Protein AF-A0A972I5P6-F1 (afdb_monomer_lite)

Secondary structure (DSSP, 8-state):
-THHHHHHHHHTTT--HHHHHHHHHHHHHHHHTTSTHHHHHSHHHHHHTT-S-TTHHHHHHHHHHHHHHHHHHHHHHHHT-

Foldseek 3Di:
DCLVVCVVVVVVVVFDPVLSVVLVVVLVVLVVCLDPVVLVVCVVVCVVVVPPDSCVVSVVSVVVSVVSNVVSVVCRVVHGD

pLDDT: mean 84.94, std 7.3, range [48.94, 93.62]

Radius of gyration: 15.56 Å; chains: 1; bounding box: 41×20×36 Å

Sequence (81 aa):
MTVGVGAPFVLSQGANPAIIGALAMTAGYCGTLLTPMAANFNIVPAAILEMKDEYGVIKTQIPVALTMFVIHIIVALLLAF

Structure (mmCIF, N/CA/C/O backbone):
data_AF-A0A972I5P6-F1
#
_entry.id   AF-A0A972I5P6-F1
#
loop_
_atom_site.group_PDB
_atom_site.id
_atom_site.type_symbol
_atom_site.label_atom_id
_atom_site.label_alt_id
_atom_site.label_comp_id
_atom_site.label_asym_id
_atom_site.label_entity_id
_atom_site.label_seq_id
_atom_site.pdbx_PDB_ins_code
_atom_site.Cartn_x
_atom_site.Cartn_y
_atom_site.Cartn_z
_atom_site.occupancy
_atom_site.B_iso_or_equiv
_atom_site.auth_seq_id
_atom_site.auth_comp_id
_atom_site.auth_asym_id
_atom_site.auth_atom_id
_atom_site.pdbx_PDB_model_num
ATOM 1 N N . MET A 1 1 ? 1.240 7.733 0.727 1.00 48.94 1 MET A N 1
ATOM 2 C CA . MET A 1 1 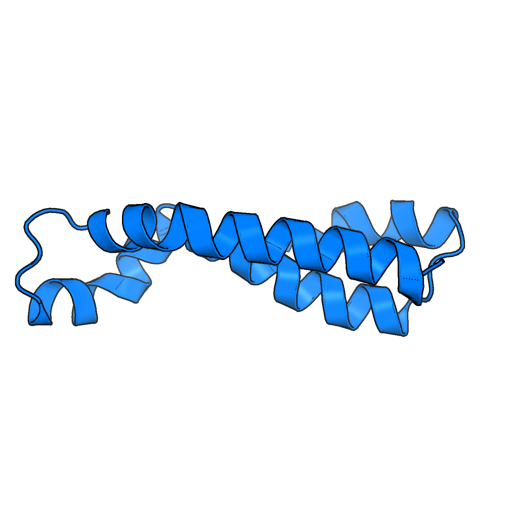? 2.397 8.626 0.992 1.00 48.94 1 MET A CA 1
ATOM 3 C C . MET A 1 1 ? 3.750 7.906 0.930 1.00 48.94 1 MET A C 1
ATOM 5 O O . MET A 1 1 ? 4.710 8.524 0.501 1.00 48.94 1 MET A O 1
ATOM 9 N N . THR A 1 2 ? 3.857 6.609 1.245 1.00 56.41 2 THR A N 1
ATOM 10 C CA . THR A 1 2 ? 5.120 5.841 1.118 1.00 56.41 2 THR A CA 1
ATOM 11 C C . THR A 1 2 ? 5.523 5.495 -0.322 1.00 56.41 2 THR A C 1
ATOM 13 O O . THR A 1 2 ? 6.678 5.154 -0.557 1.00 56.41 2 THR A O 1
ATOM 16 N N . VAL A 1 3 ? 4.619 5.646 -1.301 1.00 63.53 3 VAL A N 1
ATOM 17 C CA . VAL A 1 3 ? 4.925 5.492 -2.737 1.00 63.53 3 VAL A CA 1
ATOM 18 C C . VAL A 1 3 ? 6.105 6.372 -3.150 1.00 63.53 3 VAL A C 1
ATOM 20 O O . VAL A 1 3 ? 6.989 5.894 -3.843 1.00 63.53 3 VAL A O 1
ATOM 23 N N . GLY A 1 4 ? 6.182 7.615 -2.659 1.00 65.50 4 GLY A N 1
ATOM 24 C CA . GLY A 1 4 ? 7.303 8.515 -2.956 1.00 65.50 4 GLY A CA 1
ATOM 25 C C . GLY A 1 4 ? 8.647 8.049 -2.386 1.00 65.50 4 GLY A C 1
ATOM 26 O O . GLY A 1 4 ? 9.688 8.437 -2.901 1.00 65.50 4 GLY A O 1
ATOM 27 N N . VAL A 1 5 ? 8.630 7.190 -1.362 1.00 80.25 5 VAL A N 1
ATOM 28 C CA . VAL A 1 5 ? 9.840 6.601 -0.773 1.00 80.25 5 VAL A CA 1
ATOM 29 C C . VAL A 1 5 ? 10.248 5.340 -1.534 1.00 80.25 5 VAL A C 1
ATOM 31 O O . VAL A 1 5 ? 11.416 5.188 -1.857 1.00 80.25 5 VAL A O 1
ATOM 34 N N . GLY A 1 6 ? 9.303 4.449 -1.852 1.00 80.25 6 GLY A N 1
ATOM 35 C CA . GLY A 1 6 ? 9.585 3.168 -2.517 1.00 80.25 6 GLY A CA 1
ATOM 36 C C . GLY A 1 6 ? 9.768 3.253 -4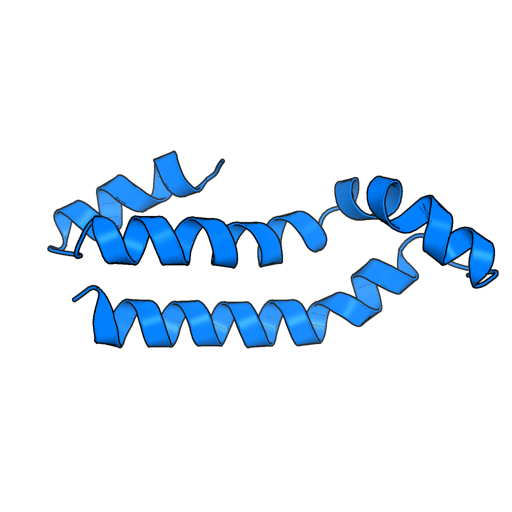.039 1.00 80.25 6 GLY A C 1
ATOM 37 O O . GLY A 1 6 ? 10.559 2.499 -4.601 1.00 80.25 6 GLY A O 1
ATOM 38 N N . ALA A 1 7 ? 9.079 4.182 -4.711 1.00 84.31 7 ALA A N 1
ATOM 39 C CA . ALA A 1 7 ? 9.140 4.366 -6.162 1.00 84.31 7 ALA A CA 1
ATOM 40 C C . ALA A 1 7 ? 10.565 4.547 -6.721 1.00 84.31 7 ALA A C 1
ATOM 42 O O . ALA A 1 7 ? 10.896 3.838 -7.671 1.00 84.31 7 ALA A O 1
ATOM 43 N N . PRO A 1 8 ? 11.446 5.410 -6.169 1.00 85.38 8 PRO A N 1
ATOM 44 C CA . PRO A 1 8 ? 12.792 5.572 -6.722 1.00 85.38 8 PRO A CA 1
ATOM 45 C C . PRO A 1 8 ? 13.614 4.272 -6.723 1.00 85.38 8 PRO A C 1
ATOM 47 O O . PRO A 1 8 ? 14.419 4.078 -7.629 1.00 85.38 8 PRO A O 1
ATOM 50 N N . PHE A 1 9 ? 13.380 3.355 -5.775 1.00 87.31 9 PHE A N 1
ATOM 51 C CA . PHE A 1 9 ? 14.088 2.069 -5.705 1.00 87.31 9 PHE A CA 1
ATOM 52 C C . PHE A 1 9 ? 13.643 1.065 -6.769 1.00 87.31 9 PHE A C 1
ATOM 54 O O . PHE A 1 9 ? 14.453 0.270 -7.233 1.00 87.31 9 PHE A O 1
ATOM 61 N N . VAL A 1 10 ? 12.361 1.052 -7.138 1.00 87.19 10 VAL A N 1
ATOM 62 C CA . VAL A 1 10 ? 11.868 0.159 -8.202 1.00 87.19 10 VAL A CA 1
ATOM 63 C C . VAL A 1 10 ? 12.153 0.742 -9.583 1.00 87.19 10 VAL A C 1
ATOM 65 O O . VAL 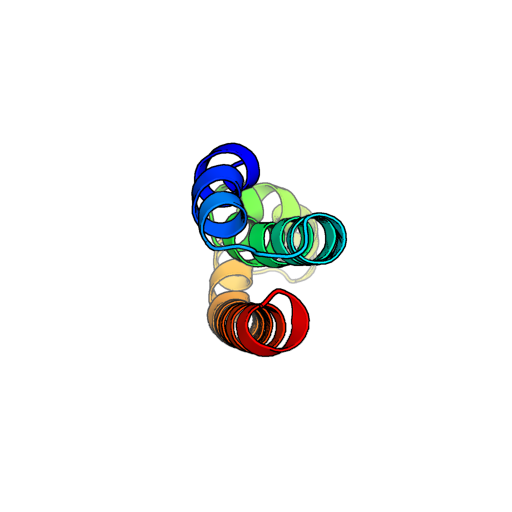A 1 10 ? 12.512 0.008 -10.498 1.00 87.19 10 VAL A O 1
ATOM 68 N N . LEU A 1 11 ? 12.097 2.069 -9.723 1.00 89.88 11 LEU A N 1
ATOM 69 C CA . LEU A 1 11 ? 12.455 2.758 -10.963 1.00 89.88 11 LEU A CA 1
ATOM 70 C C . LEU A 1 11 ? 13.944 2.605 -11.301 1.00 89.88 11 LEU A C 1
ATOM 72 O O . LEU A 1 11 ? 14.278 2.402 -12.465 1.00 89.88 11 LEU A O 1
ATOM 76 N N . SER A 1 12 ? 14.840 2.633 -10.306 1.00 90.19 12 SER A N 1
ATOM 77 C CA . SER A 1 12 ? 16.273 2.388 -10.538 1.00 90.19 12 SER A CA 1
ATOM 78 C C . SER A 1 12 ? 16.585 0.956 -10.993 1.00 90.19 12 SER A C 1
ATOM 80 O O . SER A 1 12 ? 17.637 0.724 -11.581 1.00 90.19 12 SER A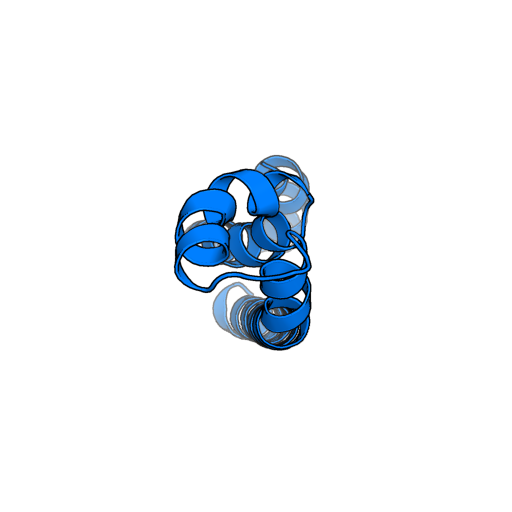 O 1
ATOM 82 N N . GLN A 1 13 ? 15.667 0.012 -10.765 1.00 89.19 13 GLN A N 1
ATOM 83 C CA . GLN A 1 13 ? 15.754 -1.377 -11.223 1.00 89.19 13 GLN A CA 1
ATOM 84 C C . GLN A 1 13 ? 15.136 -1.592 -12.619 1.00 89.19 13 GLN A C 1
ATOM 86 O O . GLN A 1 13 ? 15.082 -2.724 -13.087 1.00 89.19 13 GLN A O 1
ATOM 91 N N . GLY A 1 14 ? 14.682 -0.527 -13.293 1.00 87.94 14 GLY A N 1
ATOM 92 C CA . GLY A 1 14 ? 14.116 -0.592 -14.646 1.00 87.94 14 GLY A CA 1
ATOM 93 C C . GLY A 1 14 ? 12.591 -0.697 -14.707 1.00 87.94 14 GLY A C 1
ATOM 94 O O . GLY A 1 14 ? 12.054 -0.918 -15.789 1.00 87.94 14 GLY A O 1
ATOM 95 N N . ALA A 1 15 ? 11.886 -0.517 -13.585 1.00 88.62 15 ALA A N 1
ATOM 96 C CA . ALA A 1 15 ? 10.432 -0.632 -13.564 1.00 88.62 15 ALA A CA 1
ATOM 97 C C . ALA A 1 15 ? 9.727 0.437 -14.420 1.00 88.62 15 ALA A C 1
ATOM 99 O O . ALA A 1 15 ? 10.107 1.611 -14.413 1.00 88.62 15 ALA A O 1
ATOM 100 N N . ASN A 1 16 ? 8.626 0.067 -15.075 1.00 91.56 16 ASN A N 1
ATOM 101 C CA . ASN A 1 16 ? 7.791 0.992 -15.836 1.00 91.56 16 ASN A CA 1
ATOM 102 C C . ASN A 1 16 ? 7.078 2.009 -14.905 1.00 91.56 16 ASN A C 1
ATOM 104 O O . ASN A 1 16 ? 6.234 1.609 -14.091 1.00 91.56 16 ASN A O 1
ATOM 108 N N . PRO A 1 17 ? 7.328 3.328 -15.053 1.00 87.19 17 PRO A N 1
ATOM 109 C CA . PRO A 1 17 ? 6.760 4.352 -14.175 1.00 87.19 17 PRO A CA 1
ATOM 110 C C . PRO A 1 17 ? 5.234 4.440 -14.202 1.00 87.19 17 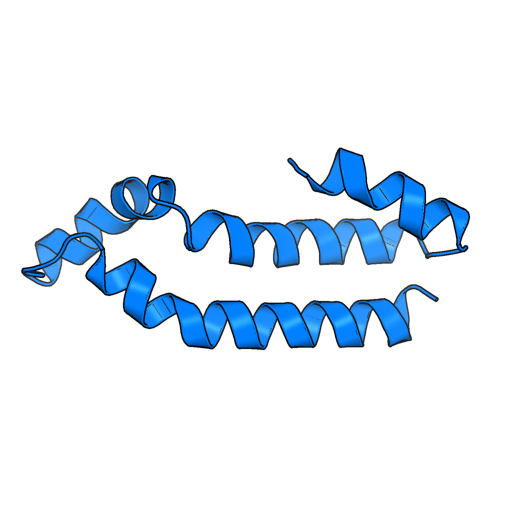PRO A C 1
ATOM 112 O O . PRO A 1 17 ? 4.623 4.726 -13.172 1.00 87.19 17 PRO A O 1
ATOM 115 N N . ALA A 1 18 ? 4.605 4.189 -15.354 1.00 88.94 18 ALA A N 1
ATOM 116 C CA . ALA A 1 18 ? 3.150 4.251 -15.480 1.00 88.94 18 ALA A CA 1
ATOM 117 C C . ALA A 1 18 ? 2.479 3.119 -14.685 1.00 88.94 18 ALA A C 1
ATOM 119 O O . ALA A 1 18 ? 1.486 3.337 -13.989 1.00 88.94 18 ALA A O 1
ATOM 120 N N . ILE A 1 19 ? 3.069 1.922 -14.740 1.00 88.69 19 ILE A N 1
ATOM 121 C CA . ILE A 1 19 ? 2.554 0.717 -14.082 1.00 88.69 19 ILE A CA 1
ATOM 122 C C . ILE A 1 19 ? 2.773 0.800 -12.571 1.00 88.69 19 ILE A C 1
ATOM 124 O O . ILE A 1 19 ? 1.831 0.604 -11.801 1.00 88.69 19 ILE A O 1
ATOM 128 N N . ILE A 1 20 ? 3.979 1.181 -12.138 1.00 89.44 20 ILE A N 1
ATOM 129 C CA . ILE A 1 20 ? 4.267 1.419 -10.718 1.00 89.44 20 ILE A CA 1
ATOM 130 C C . ILE A 1 20 ? 3.386 2.541 -10.161 1.00 89.44 20 ILE A C 1
ATOM 132 O O . ILE A 1 20 ? 2.862 2.398 -9.060 1.00 89.44 20 ILE A O 1
ATOM 136 N N . GLY A 1 21 ? 3.163 3.627 -10.907 1.00 86.62 21 GLY A N 1
ATOM 137 C CA . GLY A 1 21 ? 2.294 4.723 -10.471 1.00 86.62 21 GLY A CA 1
ATOM 138 C C . GLY A 1 21 ? 0.859 4.268 -10.180 1.00 86.62 21 GLY A C 1
ATOM 139 O O . GLY A 1 21 ? 0.310 4.596 -9.126 1.00 86.62 21 GLY A O 1
ATOM 140 N N . ALA A 1 22 ? 0.273 3.468 -11.074 1.00 87.31 22 ALA A N 1
ATOM 141 C CA . ALA A 1 22 ? -1.086 2.950 -10.914 1.00 87.31 22 ALA A CA 1
ATOM 142 C C . ALA A 1 22 ? -1.200 1.902 -9.787 1.00 87.31 22 ALA A C 1
ATOM 144 O O . ALA A 1 22 ? -2.113 1.971 -8.956 1.00 87.31 22 ALA A O 1
ATOM 145 N N . LEU A 1 23 ? -0.264 0.948 -9.724 1.00 88.56 23 LEU A N 1
ATOM 146 C CA . LEU A 1 23 ? -0.289 -0.140 -8.738 1.00 88.56 23 LEU A CA 1
ATOM 147 C C . LEU A 1 23 ? 0.093 0.324 -7.329 1.00 88.56 23 LEU A C 1
ATOM 149 O O . LEU A 1 23 ? -0.462 -0.158 -6.344 1.00 88.56 23 LEU A O 1
ATOM 153 N N . ALA A 1 24 ? 1.018 1.273 -7.195 1.00 86.50 24 ALA A N 1
ATOM 154 C CA . ALA A 1 24 ? 1.472 1.718 -5.881 1.00 86.50 24 ALA A CA 1
ATOM 155 C C . ALA A 1 24 ? 0.398 2.527 -5.133 1.00 86.50 24 ALA A C 1
ATOM 157 O O . ALA A 1 24 ? 0.317 2.456 -3.905 1.00 86.50 24 ALA A O 1
ATOM 158 N N . MET A 1 25 ? -0.455 3.267 -5.854 1.00 86.00 25 MET A N 1
ATOM 159 C CA . MET A 1 25 ? -1.577 3.998 -5.250 1.00 86.00 25 MET A CA 1
ATOM 160 C C . MET A 1 25 ? -2.629 3.050 -4.666 1.00 86.00 25 MET A C 1
ATOM 162 O O . MET A 1 25 ? -3.081 3.240 -3.536 1.00 86.00 25 MET A O 1
ATOM 166 N N . THR A 1 26 ? -2.978 2.003 -5.411 1.00 85.88 26 THR A N 1
ATOM 167 C CA . THR A 1 26 ? -3.977 1.000 -5.015 1.00 85.88 26 THR A CA 1
ATOM 168 C C . THR A 1 26 ? -3.456 0.088 -3.902 1.00 85.88 26 THR A C 1
ATOM 170 O O . THR A 1 26 ? -4.137 -0.085 -2.890 1.00 85.88 26 THR A O 1
ATOM 173 N N . ALA A 1 27 ? -2.205 -0.375 -3.994 1.00 87.31 27 ALA A N 1
ATOM 174 C CA . ALA A 1 27 ? -1.546 -1.137 -2.930 1.00 87.31 27 ALA A CA 1
ATOM 175 C C . ALA A 1 27 ? -1.394 -0.330 -1.625 1.00 87.31 27 ALA A C 1
ATOM 177 O O . ALA A 1 27 ? -1.538 -0.872 -0.527 1.00 87.31 27 ALA A O 1
ATOM 178 N N . GLY A 1 28 ? -1.143 0.981 -1.725 1.00 85.50 28 GLY A N 1
ATOM 179 C CA . GLY A 1 28 ? -1.067 1.869 -0.564 1.00 85.50 28 GLY A CA 1
ATOM 180 C C . GLY A 1 28 ? -2.383 1.940 0.218 1.00 85.50 28 GLY A C 1
ATOM 181 O O . GLY A 1 28 ? -2.369 1.991 1.451 1.00 85.50 28 GLY A O 1
ATOM 182 N N . TYR A 1 29 ? -3.525 1.875 -0.472 1.00 83.25 29 TYR A N 1
ATOM 183 C CA . TYR A 1 29 ? -4.840 1.876 0.169 1.00 83.25 29 TYR A CA 1
ATOM 184 C C . TYR A 1 29 ? -5.033 0.645 1.067 1.00 83.25 29 TYR A C 1
ATOM 186 O O . TYR A 1 29 ? -5.492 0.785 2.200 1.00 83.25 29 TYR A O 1
ATOM 194 N N . CYS A 1 30 ? -4.567 -0.532 0.627 1.00 85.12 30 CYS A N 1
ATOM 195 C CA . CYS A 1 30 ? -4.604 -1.764 1.423 1.00 85.12 30 CYS A CA 1
ATOM 196 C C . CYS A 1 30 ? -3.886 -1.616 2.774 1.00 85.12 30 CYS A C 1
ATOM 198 O O . CYS A 1 30 ? -4.377 -2.121 3.776 1.00 85.12 30 CYS A O 1
ATOM 200 N N . GLY A 1 31 ? -2.755 -0.902 2.824 1.00 81.69 31 GLY A N 1
ATOM 201 C CA . GLY A 1 31 ? -2.022 -0.661 4.072 1.00 81.69 31 GLY A CA 1
ATOM 202 C C . GLY A 1 31 ? -2.670 0.402 4.962 1.00 81.69 31 GLY A C 1
ATOM 203 O O . GLY A 1 31 ? -2.746 0.236 6.176 1.00 81.69 31 GLY A O 1
ATOM 204 N N . THR A 1 32 ? -3.178 1.484 4.366 1.00 79.44 32 THR A N 1
ATOM 205 C CA . THR A 1 32 ? -3.777 2.603 5.119 1.00 79.44 32 THR A CA 1
ATOM 206 C C . THR A 1 32 ? -5.035 2.162 5.876 1.00 79.44 32 THR A C 1
ATOM 208 O O . THR A 1 32 ? -5.245 2.574 7.019 1.00 79.44 32 THR A O 1
ATOM 211 N N . LEU A 1 33 ? -5.822 1.262 5.278 1.00 76.56 33 LEU A N 1
ATOM 212 C CA . LEU A 1 33 ? -7.047 0.716 5.870 1.00 76.56 33 LEU A CA 1
ATOM 213 C C . LEU A 1 33 ? -6.817 -0.237 7.054 1.00 76.56 33 LEU A C 1
ATOM 215 O O . LEU A 1 33 ? -7.755 -0.524 7.790 1.00 76.56 33 LEU A O 1
ATOM 219 N N . LEU A 1 34 ? -5.588 -0.708 7.270 1.00 84.19 34 LEU A N 1
ATOM 220 C CA . LEU A 1 34 ? -5.245 -1.559 8.415 1.00 84.19 34 LEU A CA 1
ATOM 221 C C . LEU A 1 34 ? -4.755 -0.765 9.636 1.00 84.19 34 LEU A C 1
ATOM 223 O O . LEU A 1 34 ? -4.442 -1.349 10.671 1.00 84.19 34 LEU A O 1
ATOM 227 N N . THR A 1 35 ? -4.666 0.563 9.530 1.00 85.81 35 THR A N 1
ATOM 228 C CA . THR A 1 35 ? -4.202 1.441 10.615 1.00 85.81 35 THR A CA 1
ATOM 229 C C . THR A 1 35 ? -5.371 1.930 11.477 1.00 85.81 35 THR A C 1
ATOM 231 O O . THR A 1 35 ? -6.507 1.963 11.002 1.00 85.81 35 THR A O 1
ATOM 234 N N . PRO A 1 36 ? -5.129 2.398 12.718 1.00 79.06 36 PRO A N 1
ATOM 235 C CA . PRO A 1 36 ? -6.182 2.988 13.552 1.00 79.06 36 PRO A CA 1
ATOM 236 C C . PRO A 1 36 ? -6.895 4.190 12.905 1.00 79.06 36 PRO A C 1
ATOM 238 O O . PRO A 1 36 ? -8.026 4.490 13.269 1.00 79.06 36 PRO A O 1
ATOM 241 N N . MET A 1 37 ? -6.303 4.840 11.892 1.00 79.38 37 MET A N 1
ATOM 242 C CA . MET A 1 37 ? -6.980 5.884 11.109 1.00 79.38 37 MET A CA 1
ATOM 243 C C . MET A 1 37 ? -8.243 5.359 10.400 1.00 79.38 37 MET A C 1
ATOM 245 O O . MET A 1 37 ? -9.198 6.111 10.212 1.00 79.38 37 MET A O 1
ATOM 249 N N . ALA A 1 38 ? -8.279 4.071 10.044 1.00 80.44 38 ALA A N 1
ATOM 250 C CA . ALA A 1 38 ? -9.428 3.440 9.400 1.00 80.44 38 ALA A CA 1
ATOM 251 C C . ALA A 1 38 ? -10.629 3.267 10.340 1.00 80.44 38 ALA A C 1
ATOM 253 O O . ALA A 1 38 ? -11.761 3.226 9.864 1.00 80.44 38 ALA A O 1
ATOM 254 N N . ALA A 1 39 ? -10.415 3.227 11.660 1.00 80.38 39 ALA A N 1
ATOM 255 C CA . ALA A 1 39 ? -11.507 3.164 12.630 1.00 80.38 39 ALA A CA 1
ATOM 256 C C . ALA A 1 39 ? -12.389 4.421 12.540 1.00 80.38 39 ALA A C 1
ATOM 258 O O . ALA A 1 39 ? -13.608 4.311 12.479 1.00 80.38 39 ALA A O 1
ATOM 259 N N . ASN A 1 40 ? -11.779 5.604 12.384 1.00 83.12 40 ASN A N 1
ATOM 260 C CA . ASN A 1 40 ? -12.514 6.863 12.217 1.00 83.12 40 ASN A CA 1
ATOM 261 C C . ASN A 1 40 ? -13.333 6.908 10.918 1.00 83.12 40 ASN A C 1
ATOM 263 O O . ASN A 1 40 ? -14.435 7.445 10.908 1.00 83.12 40 ASN A O 1
ATOM 267 N N . PHE A 1 41 ? -12.826 6.336 9.821 1.00 82.50 41 PHE A N 1
ATOM 268 C CA . PHE A 1 41 ? -13.586 6.246 8.567 1.00 82.50 41 PHE A CA 1
ATOM 269 C C . PHE A 1 41 ? -14.718 5.215 8.639 1.00 82.50 41 PHE A C 1
ATOM 271 O O . PHE A 1 41 ? -15.766 5.403 8.024 1.00 82.50 41 PHE A O 1
ATOM 278 N N . ASN A 1 42 ? -14.523 4.150 9.417 1.00 84.19 42 ASN A N 1
ATOM 279 C CA . ASN A 1 42 ? -15.490 3.073 9.588 1.00 84.19 42 ASN A CA 1
ATOM 280 C C . ASN A 1 42 ? -16.434 3.281 10.791 1.00 84.19 42 ASN A C 1
ATOM 282 O O . ASN A 1 42 ? -17.254 2.408 11.059 1.00 84.19 42 ASN A O 1
ATOM 286 N N . ILE A 1 43 ? -16.380 4.424 11.489 1.00 83.62 43 ILE A N 1
ATOM 287 C CA . ILE A 1 43 ? -17.173 4.671 12.707 1.00 83.62 43 ILE A CA 1
ATOM 288 C C . ILE A 1 43 ? -18.685 4.687 12.438 1.00 83.62 43 ILE A C 1
ATOM 290 O O . ILE A 1 43 ? -19.460 4.130 13.208 1.00 83.62 43 ILE A O 1
ATOM 294 N N . VAL A 1 44 ? -19.111 5.263 11.309 1.00 86.31 44 VAL A N 1
ATOM 295 C CA . VAL A 1 44 ? -20.523 5.313 10.898 1.00 86.31 44 VAL A CA 1
ATOM 296 C C . VAL A 1 44 ? -21.069 3.914 10.584 1.00 86.31 44 VAL A C 1
ATOM 298 O O . VAL A 1 44 ? -22.074 3.535 11.186 1.00 86.31 44 VAL A O 1
ATOM 301 N N . PRO A 1 45 ? -20.448 3.106 9.698 1.00 83.38 45 PRO A N 1
ATOM 302 C CA . PRO A 1 45 ? -20.927 1.749 9.455 1.00 83.38 45 PRO A CA 1
ATOM 303 C C . PRO A 1 45 ? -20.795 0.845 10.689 1.00 83.38 45 PRO A C 1
ATOM 305 O O . PRO A 1 45 ? -21.680 0.025 10.915 1.00 83.38 45 PRO A O 1
ATOM 308 N N . ALA A 1 46 ? -19.760 1.015 11.520 1.00 86.19 46 ALA A N 1
ATOM 309 C CA . ALA A 1 46 ? -19.626 0.273 12.775 1.00 86.19 46 ALA A CA 1
ATOM 310 C C . ALA A 1 46 ? -20.762 0.596 13.763 1.00 86.19 46 ALA A C 1
ATOM 312 O O . ALA A 1 46 ? -21.287 -0.317 14.399 1.00 86.19 46 ALA A O 1
ATOM 313 N N . ALA A 1 47 ? -21.184 1.863 13.844 1.00 85.12 47 ALA A N 1
ATOM 314 C CA . ALA A 1 47 ? -22.311 2.287 14.673 1.00 85.12 47 ALA A CA 1
ATOM 315 C C . ALA A 1 47 ? -23.656 1.749 14.157 1.00 85.12 47 ALA A C 1
ATOM 317 O O . ALA A 1 47 ? -24.461 1.274 14.953 1.00 85.12 47 ALA A O 1
ATOM 318 N N . ILE A 1 48 ? -23.889 1.767 12.836 1.00 87.50 48 ILE A N 1
ATOM 319 C CA . ILE A 1 48 ? -25.108 1.203 12.219 1.00 87.50 48 ILE A CA 1
ATOM 320 C C . ILE A 1 48 ? -25.203 -0.312 12.451 1.00 87.50 48 ILE A C 1
ATOM 322 O O . ILE A 1 48 ? -26.295 -0.844 12.628 1.00 87.50 48 ILE A O 1
ATOM 326 N N . LEU A 1 49 ? -24.066 -1.008 12.451 1.00 86.62 49 LEU A N 1
ATOM 327 C CA . LEU A 1 49 ? -23.979 -2.447 12.703 1.00 86.62 49 LEU A CA 1
ATOM 328 C C . LEU A 1 49 ? -23.920 -2.802 14.200 1.00 86.62 49 LEU A C 1
ATOM 330 O O . LEU A 1 49 ? -23.671 -3.963 14.525 1.00 86.62 49 LEU A O 1
ATOM 334 N N . GLU A 1 50 ? -24.106 -1.822 15.095 1.00 86.19 50 GLU A N 1
ATOM 335 C CA . GLU A 1 50 ? -24.012 -1.963 16.558 1.00 86.19 50 GLU A CA 1
ATOM 336 C C . GLU A 1 50 ? -22.770 -2.757 17.001 1.00 86.19 50 GLU A C 1
ATOM 338 O O . GLU A 1 50 ? -22.799 -3.594 17.912 1.00 86.19 50 GLU A O 1
ATOM 343 N N . MET A 1 51 ? -21.644 -2.523 16.321 1.00 82.94 51 MET A N 1
ATOM 344 C CA . MET A 1 51 ? -20.423 -3.272 16.569 1.00 82.94 51 MET A CA 1
ATOM 345 C C . MET A 1 51 ? -19.869 -2.951 17.953 1.00 82.94 51 MET A C 1
ATOM 347 O O . MET A 1 51 ? -19.576 -1.809 18.288 1.00 82.94 51 MET A O 1
ATOM 351 N N . LYS A 1 52 ? -19.651 -4.005 18.741 1.00 78.38 52 LYS A N 1
ATOM 352 C CA . LYS A 1 52 ? -19.102 -3.910 20.100 1.00 78.38 52 LYS A CA 1
ATOM 353 C C . LYS A 1 52 ? -17.617 -3.516 20.135 1.00 78.38 52 LYS A C 1
ATOM 355 O O . LYS A 1 52 ? -17.118 -3.129 21.184 1.00 78.38 52 LYS A O 1
ATOM 360 N N . ASP A 1 53 ? -16.920 -3.666 19.008 1.00 82.00 53 ASP A N 1
ATOM 361 C CA . ASP A 1 53 ? -15.498 -3.370 18.826 1.00 82.00 53 ASP A CA 1
ATOM 362 C C . ASP A 1 53 ? -15.317 -2.444 17.615 1.00 82.00 53 ASP A C 1
ATOM 364 O O . ASP A 1 53 ? -15.539 -2.862 16.475 1.00 82.00 53 ASP A O 1
ATOM 368 N N . GLU A 1 54 ? -14.869 -1.211 17.855 1.00 75.19 54 GLU A N 1
ATOM 369 C CA . GLU A 1 54 ? -14.577 -0.209 16.818 1.00 75.19 54 GLU A CA 1
ATOM 370 C C . GLU A 1 54 ? -13.460 -0.665 15.855 1.00 75.19 54 GLU A C 1
ATOM 372 O O . GLU A 1 54 ? -13.402 -0.228 14.704 1.00 75.19 54 GLU A O 1
ATOM 377 N N . TYR A 1 55 ? -12.611 -1.613 16.275 1.00 83.81 55 TYR A N 1
ATOM 378 C CA . TYR A 1 55 ? -11.583 -2.237 15.435 1.00 83.81 55 TYR A CA 1
ATOM 379 C C . TYR A 1 55 ? -12.059 -3.518 14.735 1.00 83.81 55 TYR A C 1
ATOM 381 O O . TYR A 1 55 ? -11.298 -4.116 13.967 1.00 83.81 55 TYR A O 1
ATOM 389 N N . GLY A 1 56 ? -13.301 -3.960 14.953 1.00 83.44 56 GLY A N 1
ATOM 390 C CA . GLY A 1 56 ? -13.823 -5.189 14.349 1.00 83.44 56 GLY A CA 1
ATOM 391 C C . GLY A 1 56 ? -13.835 -5.140 12.816 1.00 83.44 56 GLY A C 1
ATOM 392 O O . GLY A 1 56 ? -13.553 -6.142 12.155 1.00 83.44 56 GLY A O 1
ATOM 393 N N . VAL A 1 57 ? -14.069 -3.958 12.236 1.00 85.06 57 VAL A N 1
ATOM 394 C CA . VAL A 1 57 ? -14.007 -3.754 10.780 1.00 85.06 57 VAL A CA 1
ATOM 395 C C . VAL A 1 57 ? -12.575 -3.936 10.273 1.00 85.06 57 VAL A C 1
ATOM 397 O O . VAL A 1 57 ? -12.344 -4.659 9.311 1.00 85.06 57 VAL A O 1
ATOM 400 N N . ILE A 1 58 ? -11.584 -3.380 10.974 1.00 87.44 58 ILE A N 1
ATOM 401 C CA . ILE A 1 58 ? -10.169 -3.540 10.609 1.00 87.44 58 ILE A CA 1
ATOM 402 C C . ILE A 1 58 ? -9.770 -5.020 10.677 1.00 87.44 58 ILE A C 1
ATOM 404 O O . ILE A 1 58 ? -9.169 -5.539 9.738 1.00 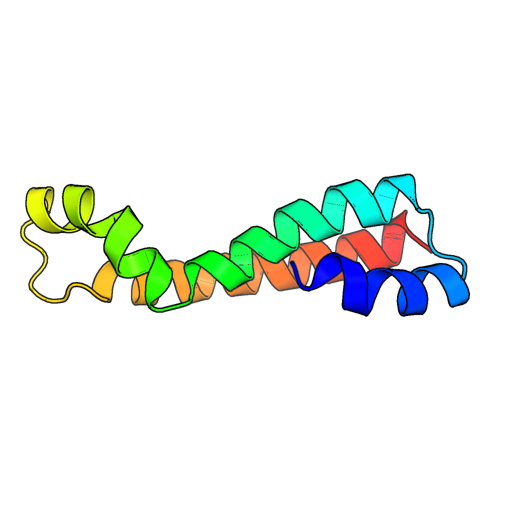87.44 58 ILE A O 1
ATOM 408 N N . LYS A 1 59 ? -10.163 -5.734 11.742 1.00 85.38 59 LYS A N 1
ATOM 409 C CA . LYS A 1 59 ? -9.860 -7.167 11.913 1.00 85.38 59 LYS A CA 1
ATOM 410 C C . LYS A 1 59 ? -10.418 -8.029 10.780 1.00 85.38 59 LYS A C 1
ATOM 412 O O . LYS A 1 59 ? -9.738 -8.942 10.320 1.00 85.38 59 LYS A O 1
ATOM 417 N N . THR A 1 60 ? -11.629 -7.731 10.315 1.00 88.06 60 THR A N 1
ATOM 418 C CA . THR A 1 60 ? -12.248 -8.448 9.187 1.00 88.06 60 THR A CA 1
ATOM 419 C C . THR A 1 60 ? -11.622 -8.083 7.838 1.00 88.06 60 THR A C 1
ATOM 421 O O . THR A 1 60 ? -11.611 -8.910 6.928 1.00 88.06 60 THR A O 1
ATOM 424 N N . GLN A 1 61 ? -11.027 -6.893 7.714 1.00 86.62 61 GLN A N 1
ATOM 425 C CA . GLN A 1 61 ? -10.331 -6.442 6.506 1.00 86.62 61 GLN A CA 1
ATOM 426 C C . GLN A 1 61 ? -8.907 -6.998 6.361 1.00 86.62 61 GLN A C 1
ATOM 428 O O . GLN A 1 61 ? -8.447 -7.133 5.228 1.00 86.62 61 GLN A O 1
ATOM 433 N N . ILE A 1 62 ? -8.228 -7.373 7.456 1.00 88.81 62 ILE A N 1
ATOM 434 C CA . ILE A 1 62 ? -6.868 -7.957 7.439 1.00 88.81 62 ILE A CA 1
ATOM 435 C C . ILE A 1 62 ? -6.683 -9.044 6.360 1.00 88.81 62 ILE A C 1
ATOM 437 O O . ILE A 1 62 ? -5.785 -8.886 5.529 1.00 88.81 62 ILE A O 1
ATOM 441 N N . PRO A 1 63 ? -7.488 -10.126 6.308 1.00 88.81 63 PRO A N 1
ATOM 442 C CA . PRO A 1 63 ? -7.264 -11.203 5.340 1.00 88.81 63 PRO A CA 1
ATOM 443 C C . PRO A 1 63 ? -7.427 -10.738 3.888 1.00 88.81 63 PRO A C 1
ATOM 445 O O . PRO A 1 63 ? -6.641 -11.121 3.018 1.00 88.81 63 PRO A O 1
ATOM 448 N N . VAL A 1 64 ? -8.407 -9.872 3.620 1.00 91.00 64 VAL A N 1
ATOM 449 C CA . VAL A 1 64 ? -8.654 -9.325 2.278 1.00 91.00 64 VAL A CA 1
ATOM 450 C C . VAL A 1 64 ? -7.518 -8.392 1.862 1.00 91.00 64 VAL A C 1
ATOM 452 O O . VAL A 1 64 ? -6.993 -8.509 0.756 1.00 91.00 64 VAL A O 1
ATOM 455 N N . ALA A 1 65 ? -7.090 -7.504 2.759 1.00 89.69 65 ALA A N 1
ATOM 456 C CA . ALA A 1 65 ? -6.011 -6.557 2.510 1.00 89.69 65 ALA A CA 1
ATOM 457 C C . ALA A 1 65 ? -4.674 -7.265 2.249 1.00 89.69 65 ALA A C 1
ATOM 459 O O . ALA A 1 65 ? -3.970 -6.898 1.310 1.00 89.69 65 ALA A O 1
ATOM 460 N N . LEU A 1 66 ? -4.350 -8.311 3.019 1.00 90.31 66 LEU A N 1
ATOM 461 C CA . LEU A 1 66 ? -3.153 -9.126 2.793 1.00 90.31 66 LEU A CA 1
ATOM 462 C C . LEU A 1 66 ? -3.209 -9.861 1.451 1.00 90.31 66 LEU A C 1
ATOM 464 O O . LEU A 1 66 ? -2.232 -9.843 0.704 1.00 90.31 66 LEU A O 1
ATOM 468 N N . THR A 1 67 ? -4.357 -10.451 1.111 1.00 91.88 67 THR A N 1
ATOM 469 C CA . THR A 1 67 ? -4.540 -11.138 -0.178 1.00 91.88 67 THR A CA 1
ATOM 470 C C . THR A 1 67 ? -4.337 -10.169 -1.342 1.00 91.88 67 THR A C 1
ATOM 472 O O . THR A 1 67 ? -3.565 -10.446 -2.261 1.00 91.88 67 THR A O 1
ATOM 475 N N . MET A 1 68 ? -4.961 -8.991 -1.277 1.00 91.56 68 MET A N 1
ATOM 476 C CA . MET A 1 68 ? -4.796 -7.957 -2.296 1.00 91.56 68 MET A CA 1
ATOM 477 C C . MET A 1 68 ? -3.358 -7.449 -2.371 1.00 91.56 68 MET A C 1
ATOM 479 O O . MET A 1 68 ? -2.859 -7.224 -3.471 1.00 91.56 68 MET A O 1
ATOM 483 N N . PHE A 1 69 ? -2.670 -7.290 -1.241 1.00 89.81 69 PHE A N 1
ATOM 484 C CA . PHE A 1 69 ? -1.274 -6.860 -1.222 1.00 89.81 69 PHE A CA 1
ATOM 485 C C . PHE A 1 69 ? -0.357 -7.849 -1.954 1.00 89.81 69 PHE A C 1
ATOM 487 O O . PHE A 1 69 ? 0.448 -7.438 -2.790 1.00 89.81 69 PHE A O 1
ATOM 494 N N . VAL A 1 70 ? -0.534 -9.153 -1.721 1.00 91.50 70 VAL A N 1
ATOM 495 C CA . VAL A 1 70 ? 0.216 -10.203 -2.430 1.00 91.50 70 VAL A CA 1
ATOM 496 C C . VAL A 1 70 ? -0.057 -10.158 -3.935 1.00 91.50 70 VAL A C 1
ATOM 498 O O . VAL A 1 70 ? 0.882 -10.218 -4.728 1.00 91.50 70 VAL A O 1
ATOM 501 N N . ILE A 1 71 ? -1.318 -9.987 -4.343 1.00 93.00 71 ILE A N 1
ATOM 502 C CA . ILE A 1 71 ? -1.680 -9.856 -5.762 1.00 93.00 71 ILE A CA 1
ATOM 503 C C . ILE A 1 71 ? -0.984 -8.643 -6.394 1.00 93.00 71 ILE A C 1
ATOM 505 O O . ILE A 1 71 ? -0.410 -8.776 -7.472 1.00 93.00 71 ILE A O 1
ATOM 509 N N . HIS A 1 72 ? -0.970 -7.483 -5.727 1.00 90.69 72 HIS A N 1
ATOM 510 C CA . HIS A 1 72 ? -0.277 -6.295 -6.244 1.00 90.69 72 HIS A CA 1
ATOM 511 C C . HIS A 1 72 ? 1.226 -6.534 -6.424 1.00 90.69 72 HIS A C 1
ATOM 513 O O . HIS A 1 72 ? 1.782 -6.075 -7.419 1.00 90.69 72 HIS A O 1
ATOM 519 N N . ILE A 1 73 ? 1.876 -7.270 -5.513 1.00 89.56 73 ILE A N 1
ATOM 520 C CA . ILE A 1 73 ? 3.293 -7.639 -5.659 1.00 89.56 73 ILE A CA 1
ATOM 521 C C . ILE A 1 73 ? 3.494 -8.507 -6.904 1.00 89.56 73 ILE A C 1
ATOM 523 O O . ILE A 1 73 ? 4.361 -8.204 -7.719 1.00 89.56 73 ILE A O 1
ATOM 527 N N . ILE A 1 74 ? 2.685 -9.554 -7.079 1.00 93.62 74 ILE A N 1
ATOM 528 C CA . ILE A 1 74 ? 2.797 -10.462 -8.231 1.00 93.62 74 ILE A CA 1
ATOM 529 C C . ILE A 1 74 ? 2.584 -9.697 -9.541 1.00 93.62 74 ILE A C 1
ATOM 531 O O . ILE A 1 74 ? 3.380 -9.820 -10.469 1.00 93.62 74 ILE A O 1
ATOM 535 N N . VAL A 1 75 ? 1.540 -8.872 -9.612 1.00 92.44 75 VAL A N 1
ATOM 536 C CA . VAL A 1 75 ? 1.227 -8.080 -10.808 1.00 92.44 75 VAL A CA 1
ATOM 537 C C . VAL A 1 75 ? 2.327 -7.057 -11.097 1.00 92.44 75 VAL A C 1
ATOM 539 O O . VAL A 1 75 ? 2.705 -6.890 -12.253 1.00 92.44 75 VAL A O 1
ATOM 542 N N . ALA A 1 76 ? 2.885 -6.406 -10.072 1.00 91.12 76 ALA A N 1
ATOM 543 C CA . ALA A 1 76 ? 4.004 -5.485 -10.249 1.00 91.12 76 ALA A CA 1
ATOM 544 C C . ALA A 1 76 ? 5.251 -6.202 -10.786 1.00 91.12 76 ALA A C 1
ATOM 546 O O . ALA A 1 76 ? 5.892 -5.683 -11.692 1.00 91.12 76 ALA A O 1
ATOM 547 N N . LEU A 1 77 ? 5.565 -7.401 -10.290 1.00 89.75 77 LEU A N 1
ATOM 548 C CA . LEU A 1 77 ? 6.699 -8.191 -10.781 1.00 89.75 77 LEU A CA 1
ATOM 549 C C . LEU A 1 77 ? 6.529 -8.651 -12.235 1.00 89.75 77 LEU A C 1
ATOM 551 O O . LEU A 1 77 ? 7.524 -8.762 -12.937 1.00 89.75 77 LEU A O 1
ATOM 555 N N . LEU A 1 78 ? 5.298 -8.922 -12.679 1.00 91.56 78 LEU A N 1
ATOM 556 C CA . LEU A 1 78 ? 5.017 -9.405 -14.038 1.00 91.56 78 LEU A CA 1
ATOM 557 C C . LEU A 1 78 ? 4.853 -8.293 -15.078 1.00 91.56 78 LEU A C 1
ATOM 559 O O . LEU A 1 78 ? 5.083 -8.537 -16.258 1.00 91.56 78 LEU A O 1
ATOM 563 N N . LEU A 1 79 ? 4.345 -7.124 -14.674 1.00 90.12 79 LEU A N 1
ATOM 564 C CA . LEU A 1 79 ? 3.994 -6.049 -15.605 1.00 90.12 79 LEU A CA 1
ATOM 565 C C . LEU A 1 79 ? 4.963 -4.872 -15.556 1.00 90.12 79 LEU A C 1
ATOM 567 O O . LEU A 1 79 ? 5.094 -4.165 -16.551 1.00 90.12 79 LEU A O 1
ATOM 571 N N . ALA A 1 80 ? 5.578 -4.596 -14.403 1.00 86.75 80 ALA A N 1
ATOM 572 C CA . ALA A 1 80 ? 6.440 -3.429 -14.268 1.00 86.75 80 ALA A CA 1
ATOM 573 C C . ALA A 1 80 ? 7.884 -3.699 -14.704 1.00 86.75 80 ALA A C 1
ATOM 575 O O . ALA A 1 80 ? 8.551 -2.736 -15.071 1.00 86.75 80 ALA A O 1
ATOM 576 N N . PHE A 1 81 ? 8.343 -4.951 -14.671 1.00 85.75 81 PHE A N 1
ATOM 577 C CA . PHE A 1 81 ? 9.691 -5.392 -15.045 1.00 85.75 81 PHE A CA 1
ATOM 578 C C . PHE A 1 81 ? 9.622 -6.339 -16.243 1.00 85.75 81 PHE A C 1
ATOM 580 O O . PHE A 1 81 ? 10.569 -6.308 -17.058 1.00 85.75 81 PHE A O 1
#